Protein AF-A0A5C5W122-F1 (afdb_monomer_lite)

Foldseek 3Di:
DVVVVVVVVVVVVVVVVVVVVVVVVVVVVVVVVVVVVVVVVVVVCVVVVPDPDDQFAADDLVLLLVQLVVVCVVVVFKDAPVCSLVSSQCCCCPPVVHHSVCSVVSNCVNCPDQQWDCDPRMIGGHPCVPDDDDPPPPPDD

pLDDT: mean 82.96, std 15.7, range [41.53, 96.88]

Secondary structure (DSSP, 8-state):
-HHHHHHHHHHHHHHHHHHHHHHHHHHHHHHHHHHHHHHHHHHHHHHHT------PPPPPHHHHHHHHHHHHHHTTTEEEHHHHHHHHHHHHHHHH---STTHHHHHHHHHTSTTEEEETTEEEE-GGGG-PPPP------

Structure (mmCIF, N/CA/C/O backbone):
data_AF-A0A5C5W122-F1
#
_entry.id   AF-A0A5C5W122-F1
#
loop_
_atom_site.group_PDB
_atom_site.id
_atom_site.type_symbol
_atom_site.label_atom_id
_atom_site.label_alt_id
_atom_site.label_comp_id
_atom_site.label_asym_id
_atom_site.label_entity_id
_atom_site.label_seq_id
_atom_site.pdbx_PDB_ins_code
_atom_site.Cartn_x
_atom_site.Cartn_y
_atom_site.Cartn_z
_atom_site.occupancy
_atom_site.B_iso_or_equiv
_atom_site.auth_seq_id
_atom_site.auth_comp_id
_atom_site.auth_asym_id
_atom_site.auth_atom_id
_atom_site.pdbx_PDB_model_num
ATOM 1 N N . MET A 1 1 ? -31.135 8.533 43.115 1.00 52.53 1 MET A N 1
ATOM 2 C CA . MET A 1 1 ? -29.798 8.231 42.547 1.00 52.53 1 MET A CA 1
ATOM 3 C C . MET A 1 1 ? -29.795 7.823 41.062 1.00 52.53 1 MET A C 1
ATOM 5 O O . MET A 1 1 ? -28.714 7.663 40.519 1.00 52.53 1 MET A O 1
ATOM 9 N N . LYS A 1 2 ? -30.939 7.706 40.361 1.00 57.94 2 LYS A N 1
ATOM 10 C CA . LYS A 1 2 ? -30.976 7.298 38.934 1.00 57.94 2 LYS A CA 1
ATOM 11 C C . LYS A 1 2 ? -30.500 8.375 37.940 1.00 57.94 2 LYS A C 1
ATOM 13 O O . LYS A 1 2 ? -29.946 8.042 36.903 1.00 57.94 2 LYS A O 1
ATOM 18 N N . THR A 1 3 ? -30.619 9.649 38.302 1.00 67.25 3 THR A N 1
ATOM 19 C CA . THR A 1 3 ? -30.298 10.796 37.437 1.00 67.25 3 THR A CA 1
ATOM 20 C C . THR A 1 3 ? -28.805 10.977 37.148 1.00 67.25 3 THR A C 1
ATOM 22 O O . THR A 1 3 ? -28.448 11.468 36.086 1.00 67.25 3 THR A O 1
ATOM 25 N N . SER A 1 4 ? -27.914 10.557 38.053 1.00 80.94 4 SER A N 1
ATOM 26 C CA . SER A 1 4 ? -26.460 10.697 37.853 1.00 80.94 4 SER A CA 1
ATOM 27 C C . SER A 1 4 ? -25.940 9.775 36.741 1.00 80.94 4 SER A C 1
ATOM 29 O O . SER A 1 4 ? -25.200 10.205 35.859 1.00 80.94 4 SER A O 1
ATOM 31 N N . LEU A 1 5 ? -26.401 8.520 36.726 1.00 85.50 5 LEU A N 1
ATOM 32 C CA . LEU A 1 5 ? -26.003 7.537 35.716 1.00 85.50 5 LEU A CA 1
ATOM 33 C C . LEU A 1 5 ? -26.564 7.867 34.330 1.00 85.50 5 LEU A C 1
ATOM 35 O O . LEU A 1 5 ? -25.875 7.669 33.333 1.00 85.50 5 LEU A O 1
ATOM 39 N N . GLU A 1 6 ? -27.785 8.399 34.254 1.00 89.75 6 GLU A N 1
ATOM 40 C CA . GLU A 1 6 ? -28.381 8.828 32.985 1.00 89.75 6 GLU A CA 1
ATOM 41 C C . GLU A 1 6 ? -27.627 10.013 32.372 1.00 89.75 6 GLU A C 1
ATOM 43 O O . GLU A 1 6 ? -27.360 10.000 31.172 1.00 89.75 6 GLU A O 1
ATOM 48 N N . THR A 1 7 ? -27.207 10.989 33.182 1.00 91.50 7 THR A N 1
ATOM 49 C CA . THR A 1 7 ? -26.380 12.113 32.717 1.00 91.50 7 THR A CA 1
ATOM 50 C C . THR A 1 7 ? -25.023 11.639 32.200 1.00 91.50 7 THR A C 1
ATOM 52 O O . THR A 1 7 ? -24.607 12.054 31.120 1.00 91.50 7 THR A O 1
ATOM 55 N N . ILE A 1 8 ? -24.357 10.728 32.920 1.00 92.00 8 ILE A N 1
ATOM 56 C CA . ILE A 1 8 ? -23.076 10.150 32.483 1.00 92.00 8 ILE A CA 1
ATOM 57 C C . ILE A 1 8 ? -23.256 9.377 31.172 1.00 92.00 8 ILE A C 1
ATOM 59 O O . ILE A 1 8 ? -22.501 9.591 30.227 1.00 92.00 8 ILE A O 1
ATOM 63 N N . ARG A 1 9 ? -24.286 8.527 31.075 1.00 93.19 9 ARG A N 1
ATOM 64 C CA . ARG A 1 9 ? -24.602 7.774 29.853 1.00 93.19 9 ARG A CA 1
ATOM 65 C C . ARG A 1 9 ? -24.835 8.706 28.666 1.00 93.19 9 ARG A C 1
ATOM 67 O O . ARG A 1 9 ? -24.298 8.464 27.588 1.00 93.19 9 ARG A O 1
ATOM 74 N N . ASN A 1 10 ? -25.621 9.764 28.849 1.00 92.38 10 ASN A N 1
ATOM 75 C CA . ASN A 1 10 ? -25.915 10.714 27.779 1.00 92.38 10 ASN A CA 1
ATOM 76 C C . ASN A 1 10 ? -24.645 11.472 27.346 1.00 92.38 10 ASN A C 1
ATOM 78 O O . ASN A 1 10 ? -24.424 11.644 26.151 1.00 92.38 10 ASN A O 1
ATOM 82 N N . GLY A 1 11 ? -23.779 11.847 28.296 1.00 93.88 11 GLY A N 1
ATOM 83 C CA . GLY A 1 11 ? -22.480 12.462 28.007 1.00 93.88 11 GLY A CA 1
ATOM 84 C C . GLY A 1 11 ? -21.542 11.541 27.220 1.00 93.88 11 GLY A C 1
ATOM 85 O O . GLY A 1 11 ? -20.972 11.963 26.219 1.00 93.88 11 GLY A O 1
ATOM 86 N N . LEU A 1 12 ? -21.441 10.268 27.612 1.00 94.31 12 LEU A N 1
ATOM 87 C CA . LEU A 1 12 ? -20.652 9.266 26.884 1.00 94.31 12 LEU A CA 1
ATOM 88 C C . LEU A 1 12 ? -21.211 8.994 25.481 1.00 94.31 12 LEU A C 1
ATOM 90 O O . LEU A 1 12 ? -20.447 8.822 24.539 1.00 94.31 12 LEU A O 1
ATOM 94 N N . THR A 1 13 ? -22.537 9.000 25.325 1.00 95.50 13 THR A N 1
ATOM 95 C CA . THR A 1 13 ? -23.189 8.825 24.015 1.00 95.50 13 THR A CA 1
ATOM 96 C C . THR A 1 13 ? -22.879 9.997 23.082 1.00 95.50 13 THR A C 1
ATOM 98 O O . THR A 1 13 ? -22.599 9.787 21.906 1.00 95.50 13 THR A O 1
ATOM 101 N N . ALA A 1 14 ? -22.878 11.228 23.604 1.00 94.75 14 ALA A N 1
ATOM 102 C CA . ALA A 1 14 ? -22.488 12.405 22.831 1.00 94.75 14 ALA A CA 1
ATOM 103 C C . ALA A 1 14 ? -21.011 12.345 22.408 1.00 94.75 14 ALA A C 1
ATOM 105 O O . ALA A 1 14 ? -20.708 12.556 21.238 1.00 94.75 14 ALA A O 1
ATOM 106 N N . GLN A 1 15 ? -20.113 11.968 23.328 1.00 95.50 15 GLN A N 1
ATOM 107 C CA . GLN A 1 15 ? -18.685 11.807 23.026 1.00 95.50 15 GLN A CA 1
ATOM 108 C C . GLN A 1 15 ? -18.425 10.721 21.974 1.00 95.50 15 GLN A C 1
ATOM 110 O O . GLN A 1 15 ? -17.584 10.913 21.101 1.00 95.50 15 GLN A O 1
ATOM 115 N N . LEU A 1 16 ? -19.156 9.602 22.022 1.00 94.88 16 LEU A N 1
ATOM 116 C CA . LEU A 1 16 ? -19.085 8.568 20.985 1.00 94.88 16 LEU A CA 1
ATOM 117 C C . LEU A 1 16 ? -19.491 9.119 19.616 1.00 94.88 16 LEU A C 1
ATOM 119 O O . LEU A 1 16 ? -18.758 8.933 18.650 1.00 94.88 16 LEU A O 1
ATOM 123 N N . ALA A 1 17 ? -20.602 9.852 19.542 1.00 95.31 17 ALA A N 1
ATOM 124 C CA . ALA A 1 17 ? -21.069 10.438 18.288 1.00 95.31 17 ALA A CA 1
ATOM 125 C C . ALA A 1 17 ? -20.109 11.505 17.722 1.00 95.31 17 ALA A C 1
ATOM 127 O O . ALA A 1 17 ? -20.047 11.696 16.506 1.00 95.31 17 ALA A O 1
ATOM 128 N N . ASP A 1 18 ? -19.387 12.227 18.584 1.00 96.62 18 ASP A N 1
ATOM 129 C CA . ASP A 1 18 ? -18.335 13.158 18.162 1.00 96.62 18 ASP A CA 1
ATOM 130 C C . ASP A 1 18 ? -17.112 12.402 17.616 1.00 96.62 18 ASP A C 1
ATOM 132 O O . ASP A 1 18 ? -16.654 12.704 16.515 1.00 96.62 18 ASP A O 1
ATOM 136 N N . LEU A 1 19 ? -16.644 11.361 18.315 1.00 95.50 19 LEU A N 1
ATOM 137 C CA . LEU A 1 19 ? -15.518 10.532 17.863 1.00 95.50 19 LEU A CA 1
ATOM 138 C C . LEU A 1 19 ? -15.812 9.792 16.550 1.00 95.50 19 LEU A C 1
ATOM 140 O O . LEU A 1 19 ? -14.932 9.682 15.699 1.00 95.50 19 LEU A O 1
ATOM 144 N N . GLU A 1 20 ? -17.039 9.308 16.355 1.00 96.88 20 GLU A N 1
ATOM 145 C CA . GLU A 1 20 ? -17.467 8.687 15.095 1.00 96.88 20 GLU A CA 1
ATOM 146 C C . GLU A 1 20 ? -17.427 9.683 13.927 1.00 96.88 20 GLU A C 1
ATOM 148 O O . GLU A 1 20 ? -16.998 9.332 12.825 1.00 96.88 20 GLU A O 1
ATOM 153 N N . ARG A 1 21 ? -17.813 10.944 14.164 1.00 95.56 21 ARG A N 1
ATOM 154 C CA . ARG A 1 21 ? -17.699 12.019 13.166 1.00 95.56 21 ARG A CA 1
ATOM 155 C C . ARG A 1 21 ? -16.246 12.344 12.839 1.00 95.56 21 ARG A C 1
ATOM 157 O O . ARG A 1 21 ? -15.909 12.490 11.663 1.00 95.56 21 ARG A O 1
ATOM 164 N N . ASP A 1 22 ? -15.389 12.428 13.851 1.00 96.00 22 ASP A N 1
ATOM 165 C CA . ASP A 1 22 ? -13.962 12.687 13.656 1.00 96.00 22 ASP A CA 1
ATOM 166 C C . ASP A 1 22 ? -13.281 11.550 12.883 1.00 96.00 22 ASP A C 1
ATOM 168 O O . ASP A 1 22 ? -12.477 11.811 11.983 1.00 96.00 22 ASP A O 1
ATOM 172 N N . LEU A 1 23 ? -13.650 10.295 13.168 1.00 93.81 23 LEU A N 1
ATOM 173 C CA . LEU A 1 23 ? -13.174 9.128 12.426 1.00 93.81 23 LEU A CA 1
ATOM 174 C C . LEU A 1 23 ? -13.559 9.220 10.944 1.00 93.81 23 LEU A C 1
ATOM 176 O O . LEU A 1 23 ? -12.684 9.121 10.084 1.00 93.81 23 LEU A O 1
ATOM 180 N N . GLN A 1 24 ? -14.830 9.494 10.635 1.00 95.12 24 GLN A N 1
ATOM 181 C CA . GLN A 1 24 ? -15.289 9.660 9.250 1.00 95.12 24 GLN A CA 1
ATOM 182 C C . GLN A 1 24 ? -14.559 10.802 8.526 1.00 95.12 24 GLN A C 1
ATOM 184 O O . GLN A 1 24 ? -14.182 10.671 7.359 1.00 95.12 24 GLN A O 1
ATOM 189 N N . ALA A 1 25 ? -14.318 11.924 9.210 1.00 95.00 25 ALA A N 1
ATOM 190 C CA . ALA A 1 25 ? -13.574 13.045 8.643 1.00 95.00 25 ALA A CA 1
ATOM 191 C C . ALA A 1 25 ? -12.103 12.684 8.362 1.00 95.00 25 ALA A C 1
ATOM 193 O O . ALA A 1 25 ? -11.546 13.086 7.334 1.00 95.00 25 ALA A O 1
ATOM 194 N N . ALA A 1 26 ? -11.470 11.912 9.248 1.00 94.12 26 ALA A N 1
ATOM 195 C CA . ALA A 1 26 ? -10.111 11.421 9.052 1.00 94.12 26 ALA A CA 1
ATOM 196 C C . ALA A 1 26 ? -10.027 10.439 7.872 1.00 94.12 26 ALA A C 1
ATOM 198 O O . ALA A 1 26 ? -9.140 10.574 7.029 1.00 94.12 26 ALA A O 1
ATOM 199 N N . GLU A 1 27 ? -10.973 9.506 7.756 1.00 93.69 27 GLU A N 1
ATOM 200 C CA . GLU A 1 27 ? -11.053 8.562 6.634 1.00 93.69 27 GLU A CA 1
ATOM 201 C C . GLU A 1 27 ? -11.227 9.279 5.289 1.00 93.69 27 GLU A C 1
ATOM 203 O O . GLU A 1 27 ? -10.546 8.954 4.311 1.00 93.69 27 GLU A O 1
ATOM 208 N N . ALA A 1 28 ? -12.074 10.312 5.237 1.00 93.06 28 ALA A N 1
ATOM 209 C CA . ALA A 1 28 ? -12.239 11.136 4.043 1.00 93.06 28 ALA A CA 1
ATOM 210 C C . ALA A 1 28 ? -10.920 11.813 3.624 1.00 93.06 28 ALA A C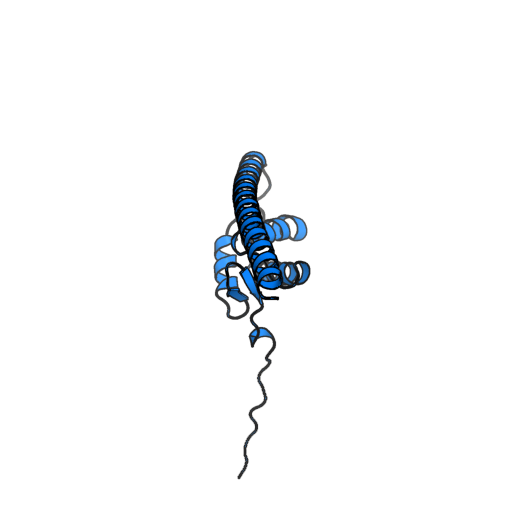 1
ATOM 212 O O . ALA A 1 28 ? -10.544 11.759 2.450 1.00 93.06 28 ALA A O 1
ATOM 213 N N . ARG A 1 29 ? -10.169 12.373 4.583 1.00 94.19 29 ARG A N 1
ATOM 214 C CA . ARG A 1 29 ? -8.847 12.976 4.326 1.00 94.19 29 ARG A CA 1
ATOM 215 C C . ARG A 1 29 ? -7.821 11.959 3.837 1.00 94.19 29 ARG A C 1
ATOM 217 O O . ARG A 1 29 ? -7.042 12.267 2.939 1.00 94.19 29 ARG A O 1
ATOM 224 N N . VAL A 1 30 ? -7.813 10.745 4.391 1.00 91.75 30 VAL A N 1
ATOM 225 C CA . VAL A 1 30 ? -6.924 9.668 3.921 1.00 91.75 30 VAL A CA 1
ATOM 226 C C . VAL A 1 30 ? -7.219 9.333 2.460 1.00 91.75 30 VAL A C 1
ATOM 228 O O . VAL A 1 30 ? -6.292 9.218 1.657 1.00 91.75 30 VAL A O 1
ATOM 231 N N . ASN A 1 31 ? -8.494 9.230 2.087 1.00 89.44 31 ASN A N 1
ATOM 232 C CA . ASN A 1 31 ? -8.891 8.954 0.707 1.00 89.44 31 ASN A CA 1
ATOM 233 C C . ASN A 1 31 ? -8.480 10.075 -0.258 1.00 89.44 31 ASN A C 1
ATOM 235 O O . ASN A 1 31 ? -7.999 9.797 -1.362 1.00 89.44 31 ASN A O 1
ATOM 239 N N . GLU A 1 32 ? -8.608 11.333 0.164 1.00 93.06 32 GLU A N 1
ATOM 240 C CA . GLU A 1 32 ? -8.137 12.488 -0.601 1.00 93.06 32 GLU A CA 1
ATOM 241 C C . GLU A 1 32 ? -6.614 12.447 -0.796 1.00 93.06 32 GLU A C 1
ATOM 243 O O . GLU A 1 32 ? -6.134 12.521 -1.928 1.00 93.06 32 GLU A O 1
ATOM 248 N N . LEU A 1 33 ? -5.846 12.208 0.271 1.00 90.81 33 LEU A N 1
ATOM 249 C CA . LEU A 1 33 ? -4.387 12.082 0.197 1.00 90.81 33 LEU A CA 1
ATOM 250 C C . LEU A 1 33 ? -3.941 10.912 -0.688 1.00 90.81 33 LEU A C 1
ATOM 252 O O . LEU A 1 33 ? -2.996 11.063 -1.465 1.00 90.81 33 LEU A O 1
ATOM 256 N N . LYS A 1 34 ? -4.636 9.766 -0.641 1.00 86.38 34 LYS A N 1
ATOM 257 C CA . LYS A 1 34 ? -4.394 8.642 -1.563 1.00 86.38 34 LYS A CA 1
ATOM 258 C C . LYS A 1 34 ? -4.618 9.062 -3.018 1.00 86.38 34 LYS A C 1
ATOM 260 O O . LYS A 1 34 ? -3.828 8.700 -3.892 1.00 86.38 34 LYS A O 1
ATOM 265 N N . SER A 1 35 ? -5.656 9.854 -3.293 1.00 85.75 35 SER A N 1
ATOM 266 C CA . SER A 1 35 ? -5.904 10.413 -4.627 1.00 85.75 35 SER A CA 1
ATOM 267 C C . SER A 1 35 ? -4.775 11.346 -5.077 1.00 85.75 35 SER A C 1
ATOM 269 O O . SER A 1 35 ? -4.211 11.148 -6.155 1.00 85.75 35 SER A O 1
ATOM 271 N N . THR A 1 36 ? -4.373 12.288 -4.223 1.00 88.75 36 THR A N 1
ATOM 272 C CA . THR A 1 36 ? -3.267 13.219 -4.488 1.00 88.75 36 THR A CA 1
ATOM 273 C C . THR A 1 36 ? -1.961 12.477 -4.749 1.00 88.75 36 THR A C 1
ATOM 275 O O . THR A 1 36 ? -1.268 12.768 -5.722 1.00 88.75 36 THR A O 1
ATOM 278 N N . ARG A 1 37 ? -1.644 11.447 -3.953 1.00 84.00 37 ARG A N 1
ATOM 279 C CA . ARG A 1 37 ? -0.461 10.604 -4.172 1.00 84.00 37 ARG A CA 1
ATOM 280 C C . ARG A 1 37 ? -0.481 9.948 -5.552 1.00 84.00 37 ARG A C 1
ATOM 282 O O . ARG A 1 37 ? 0.530 9.992 -6.249 1.00 84.00 37 ARG A O 1
ATOM 289 N N . ARG A 1 38 ? -1.622 9.398 -5.987 1.00 81.12 38 ARG A N 1
ATOM 290 C CA . ARG A 1 38 ? -1.762 8.819 -7.338 1.00 81.12 38 ARG A CA 1
ATOM 291 C C . ARG A 1 38 ? -1.513 9.853 -8.439 1.00 81.12 38 ARG A C 1
ATOM 293 O O . ARG A 1 38 ? -0.813 9.545 -9.401 1.00 81.12 38 ARG A O 1
ATOM 300 N N . GLN A 1 39 ? -2.034 11.071 -8.288 1.00 83.38 39 GLN A N 1
ATOM 301 C CA . GLN A 1 39 ? -1.810 12.158 -9.250 1.00 83.38 39 GLN A CA 1
ATOM 302 C C . GLN A 1 39 ? -0.337 12.581 -9.309 1.00 83.38 39 GLN A C 1
ATOM 304 O O . GLN A 1 39 ? 0.213 12.723 -10.398 1.00 83.38 39 GLN A O 1
ATOM 309 N N . VAL A 1 40 ? 0.322 12.717 -8.155 1.00 80.19 40 VAL A N 1
ATOM 310 C CA . VAL A 1 40 ? 1.748 13.066 -8.076 1.00 80.19 40 VAL A CA 1
ATOM 311 C C . VAL A 1 40 ? 2.614 11.987 -8.722 1.00 80.19 40 VAL A C 1
ATOM 313 O O . VAL A 1 40 ? 3.477 12.307 -9.534 1.00 80.19 40 VAL A O 1
ATOM 316 N N . VAL A 1 41 ? 2.358 10.705 -8.443 1.00 77.38 41 VAL A N 1
ATOM 317 C CA . VAL A 1 41 ? 3.083 9.591 -9.079 1.00 77.38 41 VAL A CA 1
ATOM 318 C C . VAL A 1 41 ? 2.898 9.608 -10.599 1.00 77.38 41 VAL A C 1
ATOM 320 O O . VAL A 1 41 ? 3.865 9.425 -11.341 1.00 77.38 41 VAL A O 1
ATOM 323 N N . ALA A 1 42 ? 1.680 9.863 -11.084 1.00 75.19 42 ALA A N 1
ATOM 324 C CA . ALA A 1 42 ? 1.417 9.984 -12.516 1.00 75.19 42 ALA A CA 1
ATOM 325 C C . ALA A 1 42 ? 2.174 11.169 -13.145 1.00 75.19 42 ALA A C 1
ATOM 327 O O . ALA A 1 42 ? 2.774 11.013 -14.208 1.00 75.19 42 ALA A O 1
ATOM 328 N N . ALA A 1 43 ? 2.205 12.322 -12.471 1.00 77.12 43 ALA A N 1
ATOM 329 C CA . ALA A 1 43 ? 2.945 13.499 -12.920 1.00 77.12 43 ALA A CA 1
ATOM 330 C C . ALA A 1 43 ? 4.462 13.252 -12.956 1.00 77.12 43 ALA A C 1
ATOM 332 O O . ALA A 1 43 ? 5.112 13.580 -13.945 1.00 77.12 43 ALA A O 1
ATOM 333 N N . ILE A 1 44 ? 5.023 12.601 -11.930 1.00 75.12 44 ILE A N 1
ATOM 334 C CA . ILE A 1 44 ? 6.441 12.211 -11.897 1.00 75.12 44 ILE A CA 1
ATOM 335 C C . ILE A 1 44 ? 6.772 11.286 -13.073 1.00 75.12 44 ILE A C 1
ATOM 337 O O . ILE A 1 44 ? 7.777 11.496 -13.745 1.00 75.12 44 ILE A O 1
ATOM 341 N N . ARG A 1 45 ? 5.917 10.301 -13.380 1.00 71.06 45 ARG A N 1
ATOM 342 C CA . ARG A 1 45 ? 6.108 9.424 -14.549 1.00 71.06 45 ARG A CA 1
ATOM 343 C C . ARG A 1 45 ? 6.072 10.195 -15.868 1.00 71.06 45 ARG A C 1
ATOM 345 O O . ARG A 1 45 ? 6.882 9.913 -16.745 1.00 71.06 45 ARG A O 1
ATOM 352 N N . ALA A 1 46 ? 5.164 11.161 -16.006 1.00 73.50 46 ALA A N 1
ATOM 353 C CA . ALA A 1 46 ? 5.087 12.006 -17.196 1.00 73.50 46 ALA A CA 1
ATOM 354 C C . ALA A 1 46 ? 6.350 12.867 -17.376 1.00 73.50 46 ALA A C 1
ATOM 356 O O . ALA A 1 46 ? 6.828 13.022 -18.4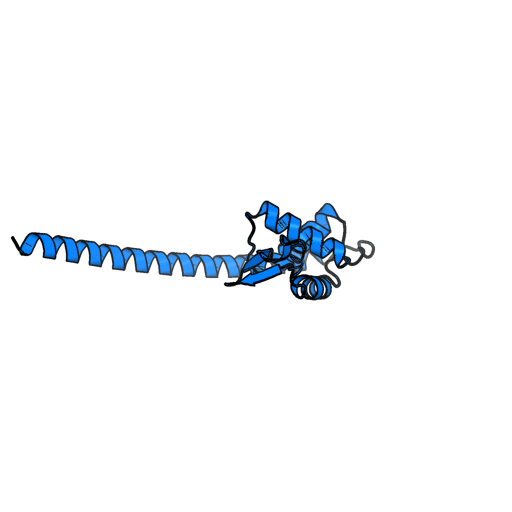96 1.00 73.50 46 ALA A O 1
ATOM 357 N N . LEU A 1 47 ? 6.922 13.371 -16.278 1.00 75.44 47 LEU A N 1
ATOM 358 C CA . LEU A 1 47 ? 8.156 14.165 -16.285 1.00 75.44 47 LEU A CA 1
ATOM 359 C C . LEU A 1 47 ? 9.418 13.308 -16.488 1.00 75.44 47 LEU A C 1
ATOM 361 O O . LEU A 1 47 ? 10.350 13.737 -17.159 1.00 75.44 47 LEU A O 1
ATOM 365 N N . GLY A 1 48 ? 9.448 12.085 -15.951 1.00 62.19 48 GLY A N 1
ATOM 366 C CA . GLY A 1 48 ? 10.569 11.144 -16.082 1.00 62.19 48 GLY A CA 1
ATOM 367 C C . GLY A 1 48 ? 10.638 10.402 -17.424 1.00 62.19 48 GLY A C 1
ATOM 368 O O . GLY A 1 48 ? 11.597 9.676 -17.669 1.00 62.19 48 GLY A O 1
ATOM 369 N N . GLY A 1 49 ? 9.643 10.568 -18.303 1.00 52.84 49 GLY A N 1
ATOM 370 C CA . GLY A 1 49 ? 9.550 9.882 -19.598 1.00 52.84 49 GLY A CA 1
ATOM 371 C C . GLY A 1 49 ? 10.462 10.422 -20.711 1.00 52.84 49 GLY A C 1
ATOM 372 O O . GLY A 1 49 ? 10.455 9.874 -21.811 1.00 52.84 49 GLY A O 1
ATOM 373 N N . GLN A 1 50 ? 11.246 11.474 -20.459 1.00 48.62 50 GLN A N 1
ATOM 374 C CA . GLN A 1 50 ? 12.172 12.070 -21.431 1.00 48.62 50 GLN A CA 1
ATOM 375 C C . GLN A 1 50 ? 13.628 11.888 -20.990 1.00 48.62 50 GLN A C 1
ATOM 377 O O . GLN A 1 50 ? 14.327 12.837 -20.654 1.00 48.62 50 GLN A O 1
ATOM 382 N N . GLY A 1 51 ? 14.097 10.644 -20.989 1.00 46.47 51 GLY A N 1
ATOM 383 C CA . GLY A 1 51 ? 15.502 10.321 -20.773 1.00 46.47 51 GLY A CA 1
ATOM 384 C C . GLY A 1 51 ? 15.892 9.143 -21.644 1.00 46.47 51 GLY A C 1
ATOM 385 O O . GLY A 1 51 ? 15.461 8.019 -21.406 1.00 46.47 51 GLY A O 1
ATOM 386 N N . SER A 1 52 ? 16.690 9.405 -22.675 1.00 51.78 52 SER A N 1
ATOM 387 C CA . SER A 1 52 ? 17.372 8.399 -23.483 1.00 51.78 52 SER A CA 1
ATOM 388 C C . SER A 1 52 ? 18.431 7.681 -22.638 1.00 51.78 52 SER A C 1
ATOM 390 O O . SER A 1 52 ? 19.624 7.939 -22.775 1.00 51.78 52 SER A O 1
ATOM 392 N N . GLU A 1 53 ? 18.003 6.817 -21.724 1.00 54.94 53 GLU A N 1
ATOM 393 C CA . GLU A 1 53 ? 18.878 5.851 -21.069 1.00 54.94 53 GLU A CA 1
ATOM 394 C C . GLU A 1 53 ? 18.801 4.528 -21.831 1.00 54.94 53 GLU A C 1
ATOM 396 O O . GLU A 1 53 ? 17.741 4.105 -22.301 1.00 54.94 53 GLU A O 1
ATOM 401 N N . SER A 1 54 ? 19.953 3.881 -21.981 1.00 60.81 54 SER A N 1
ATOM 402 C CA . SER A 1 54 ? 20.066 2.514 -22.478 1.00 60.81 54 SER A CA 1
ATOM 403 C C . SER A 1 54 ? 19.034 1.604 -21.791 1.00 60.81 54 SER A C 1
ATOM 405 O O . SER A 1 54 ? 18.734 1.803 -20.610 1.00 60.81 54 SER A O 1
ATOM 407 N N . PRO A 1 55 ? 18.457 0.616 -22.503 1.00 68.25 55 PRO A N 1
ATOM 408 C CA . PRO A 1 55 ? 17.341 -0.165 -21.984 1.00 68.25 55 PRO A CA 1
ATOM 409 C C . PRO A 1 55 ? 17.748 -0.876 -20.692 1.00 68.25 55 PRO A C 1
ATOM 411 O O . PRO A 1 55 ? 18.501 -1.852 -20.711 1.00 68.25 55 PRO A O 1
ATOM 414 N N . LYS A 1 56 ? 17.249 -0.363 -19.562 1.00 80.62 56 LYS A N 1
ATOM 415 C CA . LYS A 1 56 ? 17.465 -0.956 -18.243 1.00 80.62 56 LYS A CA 1
ATOM 416 C C . LYS A 1 56 ? 16.928 -2.389 -18.252 1.00 80.62 56 LYS A C 1
ATOM 418 O O . LYS A 1 56 ? 15.825 -2.622 -18.766 1.00 80.62 56 LYS A O 1
ATOM 423 N N . PRO A 1 57 ? 17.672 -3.355 -17.689 1.00 85.75 57 PRO A N 1
ATOM 424 C CA . PRO A 1 57 ? 17.260 -4.750 -17.696 1.00 85.75 57 PRO A CA 1
ATOM 425 C C . PRO A 1 57 ? 15.892 -4.910 -17.027 1.00 85.75 57 PRO A C 1
ATOM 427 O O . PRO A 1 57 ? 15.577 -4.239 -16.043 1.00 85.75 57 PRO A O 1
ATOM 430 N N . ALA A 1 58 ? 15.063 -5.793 -17.580 1.00 88.69 58 ALA A N 1
ATOM 431 C CA . ALA A 1 58 ? 13.795 -6.151 -16.959 1.00 88.69 58 ALA A CA 1
ATOM 432 C C . ALA A 1 58 ? 14.052 -6.958 -15.669 1.00 88.69 58 ALA A C 1
ATOM 434 O O . ALA A 1 58 ? 14.943 -7.818 -15.653 1.00 88.69 58 ALA A O 1
ATOM 435 N N . PRO A 1 59 ? 13.273 -6.732 -14.602 1.00 92.19 59 PRO A N 1
ATOM 436 C CA . PRO A 1 59 ? 13.456 -7.424 -13.340 1.00 92.19 59 PRO A CA 1
ATOM 437 C C . PRO A 1 59 ? 13.088 -8.905 -13.474 1.00 92.19 59 PRO A C 1
ATOM 439 O O . PRO A 1 59 ? 12.108 -9.285 -14.124 1.00 92.19 59 PRO A O 1
ATOM 442 N N . LYS A 1 60 ? 13.877 -9.774 -12.839 1.00 94.12 60 LYS A N 1
ATOM 443 C CA . LYS A 1 60 ? 13.603 -11.214 -12.744 1.00 94.12 60 LYS A CA 1
ATOM 444 C C . LYS A 1 60 ? 12.671 -11.506 -11.567 1.00 94.12 60 LYS A C 1
ATOM 446 O O . LYS A 1 60 ? 12.695 -10.808 -10.557 1.00 94.12 60 LYS A O 1
ATOM 451 N N . LYS A 1 61 ? 11.929 -12.618 -11.637 1.00 93.12 61 LYS A N 1
ATOM 452 C CA . LYS A 1 61 ? 11.028 -13.078 -10.558 1.00 93.12 61 LYS A CA 1
ATOM 453 C C . LYS A 1 61 ? 11.709 -13.121 -9.180 1.00 93.12 61 LYS A C 1
ATOM 455 O O . LYS A 1 61 ? 11.125 -12.689 -8.195 1.00 93.12 61 LYS A O 1
ATOM 460 N N . ALA A 1 62 ? 12.949 -13.613 -9.113 1.00 92.19 62 ALA A N 1
ATOM 461 C CA . ALA A 1 62 ? 13.708 -13.695 -7.862 1.00 92.19 62 ALA A CA 1
ATOM 462 C C . ALA A 1 62 ? 14.024 -12.313 -7.259 1.00 92.19 62 ALA A C 1
ATOM 464 O O . ALA A 1 62 ? 13.895 -12.143 -6.052 1.00 92.19 62 ALA A O 1
ATOM 465 N N . GLN A 1 63 ? 14.367 -11.328 -8.097 1.00 92.88 63 GLN A N 1
ATOM 466 C CA . GLN A 1 63 ? 14.641 -9.954 -7.659 1.00 92.88 63 GLN A CA 1
ATOM 467 C C . GLN A 1 63 ? 13.383 -9.297 -7.095 1.00 92.88 63 GLN A C 1
ATOM 469 O O . GLN A 1 63 ? 13.428 -8.692 -6.031 1.00 92.88 63 GLN A O 1
ATOM 474 N N . VAL A 1 64 ? 12.249 -9.483 -7.778 1.00 94.38 64 VAL A N 1
ATOM 475 C CA . VAL A 1 64 ? 10.943 -8.992 -7.321 1.00 94.38 64 VAL A CA 1
ATOM 476 C C . VAL A 1 64 ? 10.554 -9.640 -5.992 1.00 94.38 64 VAL A C 1
ATOM 478 O O . VAL A 1 64 ? 10.173 -8.936 -5.066 1.00 94.38 64 VAL A O 1
ATOM 481 N N . ARG A 1 65 ? 10.715 -10.963 -5.851 1.00 94.38 65 ARG A N 1
ATOM 482 C CA . ARG A 1 65 ? 10.443 -11.671 -4.589 1.00 94.38 65 ARG A CA 1
ATOM 483 C C . ARG A 1 65 ? 11.291 -11.137 -3.434 1.00 94.38 65 ARG A C 1
ATOM 485 O O . ARG A 1 65 ? 10.751 -10.887 -2.362 1.00 94.38 65 ARG A O 1
ATOM 492 N N . MET A 1 66 ? 12.599 -10.974 -3.646 1.00 93.56 66 MET A N 1
ATOM 493 C CA . MET A 1 66 ? 13.494 -10.422 -2.625 1.00 93.56 66 MET A CA 1
ATOM 494 C C . MET A 1 66 ? 13.095 -8.998 -2.246 1.00 93.56 66 MET A C 1
ATOM 496 O O . MET A 1 66 ? 12.941 -8.712 -1.068 1.00 93.56 66 MET A O 1
ATOM 500 N N . ALA A 1 67 ? 12.829 -8.141 -3.234 1.00 94.50 67 ALA A N 1
ATOM 501 C CA . ALA A 1 67 ? 12.396 -6.773 -2.982 1.00 94.50 67 ALA A CA 1
ATOM 502 C C . ALA A 1 67 ? 11.096 -6.719 -2.162 1.00 94.50 67 ALA A C 1
ATOM 504 O O . ALA A 1 67 ? 11.003 -5.921 -1.235 1.00 94.50 67 ALA A O 1
ATOM 505 N N . VAL A 1 68 ? 10.117 -7.585 -2.455 1.00 94.12 68 VAL A N 1
ATOM 506 C CA . VAL A 1 68 ? 8.874 -7.685 -1.670 1.00 94.12 68 VAL A CA 1
ATOM 507 C C . VAL A 1 68 ? 9.161 -8.120 -0.230 1.00 94.12 68 VAL A C 1
ATOM 509 O O . VAL A 1 68 ? 8.621 -7.510 0.688 1.00 94.12 68 VAL A O 1
ATOM 512 N N . ARG A 1 69 ? 10.020 -9.126 -0.008 1.00 93.62 69 ARG A N 1
ATOM 513 C CA . ARG A 1 69 ? 10.423 -9.550 1.347 1.00 93.62 69 ARG A CA 1
ATOM 514 C C . ARG A 1 69 ? 11.087 -8.429 2.132 1.00 93.62 69 ARG A C 1
ATOM 516 O O . ARG A 1 69 ? 10.618 -8.099 3.212 1.00 93.62 69 ARG A O 1
ATOM 523 N N . ASP A 1 70 ? 12.114 -7.815 1.559 1.00 93.38 70 ASP A N 1
ATOM 524 C CA . ASP A 1 70 ? 12.873 -6.747 2.210 1.00 93.38 70 ASP A CA 1
ATOM 525 C C . ASP A 1 70 ? 11.970 -5.562 2.574 1.00 93.38 70 ASP A C 1
ATOM 527 O O . ASP A 1 70 ? 12.109 -4.957 3.639 1.00 93.38 70 ASP A O 1
ATOM 531 N N . LEU A 1 71 ? 11.024 -5.227 1.689 1.00 94.31 71 LEU A N 1
ATOM 532 C CA . LEU A 1 71 ? 10.036 -4.191 1.952 1.00 94.31 71 LEU A CA 1
ATOM 533 C C . LEU A 1 71 ? 9.103 -4.598 3.092 1.00 94.31 71 LEU A C 1
ATOM 535 O O . LEU A 1 71 ? 8.869 -3.778 3.975 1.00 94.31 71 LEU A O 1
ATOM 539 N N . LEU A 1 72 ? 8.587 -5.829 3.114 1.00 93.38 72 LEU A N 1
ATOM 540 C CA . LEU A 1 72 ? 7.752 -6.300 4.222 1.00 93.38 72 LEU A CA 1
ATOM 541 C C . LEU A 1 72 ? 8.521 -6.258 5.546 1.00 93.38 72 LEU A C 1
ATOM 543 O O . LEU A 1 72 ? 8.001 -5.709 6.513 1.00 93.38 72 LEU A O 1
ATOM 547 N N . ASP A 1 73 ? 9.763 -6.736 5.577 1.00 92.25 73 ASP A N 1
ATOM 548 C CA . ASP A 1 73 ? 10.615 -6.704 6.771 1.00 92.25 73 ASP A CA 1
ATOM 549 C C . ASP A 1 73 ? 10.860 -5.263 7.253 1.00 92.25 73 ASP A C 1
ATOM 551 O O . ASP A 1 73 ? 10.784 -4.979 8.449 1.00 92.25 73 ASP A O 1
ATOM 555 N N . SER A 1 74 ? 11.064 -4.325 6.324 1.00 91.00 74 SER A N 1
ATOM 556 C CA . SER A 1 74 ? 11.290 -2.907 6.639 1.00 91.00 74 SER A CA 1
ATOM 557 C C . SER A 1 74 ? 10.017 -2.149 7.049 1.00 91.00 74 SER A C 1
ATOM 559 O O . SER A 1 74 ? 10.112 -1.123 7.717 1.00 91.00 74 SER A O 1
ATOM 561 N N . ASN A 1 75 ? 8.828 -2.631 6.667 1.00 89.00 75 ASN A N 1
ATOM 562 C CA . ASN A 1 75 ? 7.535 -1.975 6.916 1.00 89.00 75 ASN A CA 1
ATOM 563 C C . ASN A 1 75 ? 6.701 -2.694 7.997 1.00 89.00 75 ASN A C 1
ATOM 565 O O . ASN A 1 75 ? 5.479 -2.577 8.036 1.00 89.00 75 ASN A O 1
ATOM 569 N N . GLY A 1 76 ? 7.344 -3.457 8.888 1.00 85.25 76 GLY A N 1
ATOM 570 C CA . GLY A 1 76 ? 6.661 -4.104 10.017 1.00 85.25 76 GLY A CA 1
ATOM 571 C C . GLY A 1 76 ? 5.814 -5.324 9.633 1.00 85.25 76 GLY A C 1
ATOM 572 O O . GLY A 1 76 ? 4.914 -5.715 10.374 1.00 85.25 76 GLY A O 1
ATOM 573 N N . GLY A 1 77 ? 6.099 -5.935 8.484 1.00 90.12 77 GLY A N 1
ATOM 574 C CA . GLY A 1 77 ? 5.523 -7.198 8.022 1.00 90.12 77 GLY A CA 1
ATOM 575 C C . GLY A 1 77 ? 4.265 -7.075 7.161 1.00 90.12 77 GLY A C 1
ATOM 576 O O . GLY A 1 77 ? 3.717 -8.105 6.760 1.00 90.12 77 GLY A O 1
ATOM 577 N N . ALA A 1 78 ? 3.792 -5.858 6.869 1.00 91.81 78 ALA A N 1
ATOM 578 C CA . ALA A 1 78 ? 2.592 -5.628 6.068 1.00 91.81 78 ALA A CA 1
ATOM 579 C C . ALA A 1 78 ? 2.703 -4.373 5.198 1.00 91.81 78 ALA A C 1
ATOM 581 O O . ALA A 1 78 ? 3.176 -3.338 5.658 1.00 91.81 78 ALA A O 1
ATOM 582 N N . ILE A 1 79 ? 2.233 -4.455 3.951 1.00 93.88 79 ILE A N 1
ATOM 583 C CA . ILE A 1 79 ? 2.206 -3.326 3.008 1.00 93.88 79 ILE A CA 1
ATOM 584 C C . ILE A 1 79 ? 0.849 -3.278 2.311 1.00 93.88 79 ILE A C 1
ATOM 586 O O . ILE A 1 79 ? 0.330 -4.317 1.908 1.00 93.88 79 ILE A O 1
ATOM 590 N N . ASP A 1 80 ? 0.282 -2.084 2.131 1.00 93.31 80 ASP A N 1
ATOM 591 C CA . ASP A 1 80 ? -0.940 -1.895 1.344 1.00 93.31 80 ASP A CA 1
ATOM 592 C C . ASP A 1 80 ? -0.728 -2.342 -0.113 1.00 93.31 80 ASP A C 1
ATOM 594 O O . ASP A 1 80 ? 0.260 -2.001 -0.765 1.00 93.31 80 ASP A O 1
ATOM 598 N N . THR A 1 81 ? -1.684 -3.100 -0.650 1.00 90.56 81 THR A N 1
ATOM 599 C CA . THR A 1 81 ? -1.582 -3.699 -1.994 1.00 90.56 81 THR A CA 1
ATOM 600 C C . THR A 1 81 ? -1.417 -2.634 -3.081 1.00 90.56 81 THR A C 1
ATOM 602 O O . THR A 1 81 ? -0.650 -2.832 -4.022 1.00 90.56 81 THR A O 1
ATOM 605 N N . ASP A 1 82 ? -2.077 -1.486 -2.909 1.00 89.44 82 ASP A N 1
ATOM 606 C CA . ASP A 1 82 ? -2.003 -0.336 -3.820 1.00 89.44 82 ASP A CA 1
ATOM 607 C C . ASP A 1 82 ? -0.603 0.297 -3.870 1.00 89.44 82 ASP A C 1
ATOM 609 O O . ASP A 1 82 ? -0.220 0.907 -4.871 1.00 89.44 82 ASP A O 1
ATOM 613 N N . ASP A 1 83 ? 0.172 0.145 -2.796 1.00 91.88 83 ASP A N 1
ATOM 614 C CA . ASP A 1 83 ? 1.474 0.787 -2.633 1.00 91.88 83 ASP A CA 1
ATOM 615 C C . ASP A 1 83 ? 2.618 -0.139 -3.036 1.00 91.88 83 ASP A C 1
ATOM 617 O O . ASP A 1 83 ? 3.685 0.331 -3.440 1.00 91.88 83 ASP A O 1
ATOM 621 N N . LEU A 1 84 ? 2.387 -1.451 -2.961 1.00 92.38 84 LEU A N 1
ATOM 622 C CA . LEU A 1 84 ? 3.424 -2.459 -3.119 1.00 92.38 84 LEU A CA 1
ATOM 623 C C . LEU A 1 84 ? 4.135 -2.374 -4.474 1.00 92.38 84 LEU A C 1
ATOM 625 O O . LEU A 1 84 ? 5.362 -2.389 -4.513 1.00 92.38 84 LEU A O 1
ATOM 629 N N . GLU A 1 85 ? 3.399 -2.275 -5.585 1.00 92.06 85 GLU A N 1
ATOM 630 C CA . GLU A 1 85 ? 4.019 -2.246 -6.919 1.00 92.06 85 GLU A CA 1
ATOM 631 C C . GLU A 1 85 ? 4.921 -1.016 -7.102 1.00 92.06 85 GLU A C 1
ATOM 633 O O . GLU A 1 85 ? 6.010 -1.135 -7.662 1.00 92.06 85 GLU A O 1
ATOM 638 N N . GLY A 1 86 ? 4.506 0.146 -6.583 1.00 89.94 86 GLY A N 1
ATOM 639 C CA . GLY A 1 86 ? 5.309 1.369 -6.615 1.00 89.94 86 GLY A CA 1
ATOM 640 C C . GLY A 1 86 ? 6.588 1.239 -5.790 1.00 89.94 86 GLY A C 1
ATOM 641 O O . GLY A 1 86 ? 7.673 1.501 -6.297 1.00 89.94 86 GLY A O 1
ATOM 642 N N . LEU A 1 87 ? 6.474 0.738 -4.557 1.00 92.69 87 LEU A N 1
ATOM 643 C CA . LEU A 1 87 ? 7.622 0.542 -3.667 1.00 92.69 87 LEU A CA 1
ATOM 644 C C . LEU A 1 87 ? 8.633 -0.462 -4.235 1.00 92.69 87 LEU A C 1
ATOM 646 O O . LEU A 1 87 ? 9.841 -0.240 -4.165 1.00 92.69 87 LEU A O 1
ATOM 650 N N . VAL A 1 88 ? 8.152 -1.558 -4.829 1.00 93.50 88 VAL A N 1
ATOM 651 C CA . VAL A 1 88 ? 9.016 -2.548 -5.484 1.00 93.50 88 VAL A CA 1
ATOM 652 C C . VAL A 1 88 ? 9.686 -1.947 -6.720 1.00 93.50 8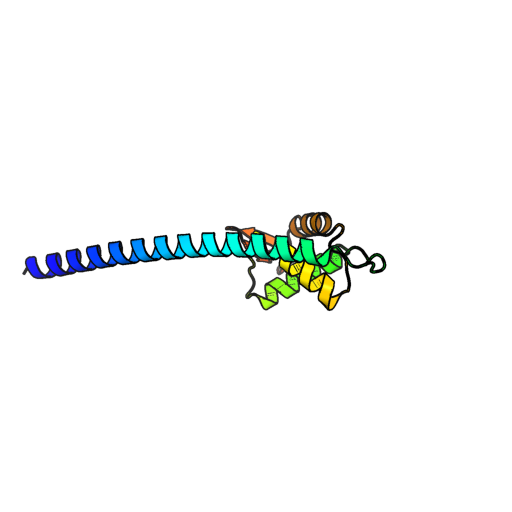8 VAL A C 1
ATOM 654 O O . VAL A 1 88 ? 10.878 -2.177 -6.926 1.00 93.50 88 VAL A O 1
ATOM 657 N N . ALA A 1 89 ? 8.960 -1.168 -7.529 1.00 91.19 89 ALA A N 1
ATOM 658 C CA . ALA A 1 89 ? 9.528 -0.489 -8.691 1.00 91.19 89 ALA A CA 1
ATOM 659 C C . ALA A 1 89 ? 10.660 0.463 -8.287 1.00 91.19 89 ALA A C 1
ATOM 661 O O . ALA A 1 89 ? 11.747 0.388 -8.858 1.00 91.19 89 ALA A O 1
ATOM 662 N N . ASP A 1 90 ? 10.426 1.296 -7.274 1.00 90.25 90 ASP A N 1
ATOM 663 C CA . ASP A 1 90 ? 11.403 2.266 -6.784 1.00 90.25 90 ASP A CA 1
ATOM 664 C C . ASP A 1 90 ? 12.636 1.562 -6.208 1.00 90.25 90 ASP A C 1
ATOM 666 O O . ASP A 1 90 ? 13.768 1.917 -6.541 1.00 90.25 90 ASP A O 1
ATOM 670 N N . LYS A 1 91 ? 12.444 0.505 -5.407 1.00 91.94 91 LYS A N 1
ATOM 671 C CA . LYS A 1 91 ? 13.551 -0.287 -4.854 1.00 91.94 91 LYS A CA 1
ATOM 672 C C . LYS A 1 91 ? 14.394 -0.927 -5.958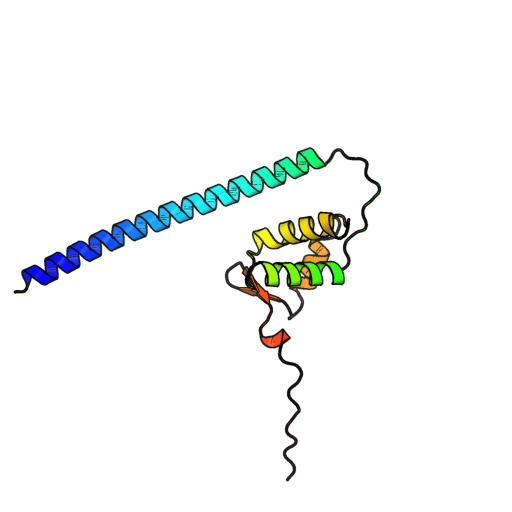 1.00 91.94 91 LYS A C 1
ATOM 674 O O . LYS A 1 91 ? 15.618 -0.831 -5.941 1.00 91.94 91 LYS A O 1
ATOM 679 N N . LEU A 1 92 ? 13.759 -1.546 -6.952 1.00 91.69 92 LEU A N 1
ATOM 680 C CA . LEU A 1 92 ? 14.464 -2.189 -8.064 1.00 91.69 92 LEU A CA 1
ATOM 681 C C . LEU A 1 92 ? 15.164 -1.183 -8.983 1.00 91.69 92 LEU A C 1
ATOM 683 O O . LEU A 1 92 ? 16.251 -1.477 -9.481 1.00 91.69 92 LEU A O 1
ATOM 687 N N . ALA A 1 93 ? 14.575 -0.009 -9.200 1.00 88.50 93 ALA A N 1
ATOM 688 C CA . ALA A 1 93 ? 15.189 1.053 -9.986 1.00 88.50 93 ALA A CA 1
ATOM 689 C C . ALA A 1 93 ? 16.414 1.645 -9.273 1.00 88.50 93 ALA A C 1
ATOM 691 O O . ALA A 1 93 ? 17.465 1.790 -9.896 1.00 88.50 93 ALA A O 1
ATOM 692 N N . ASN A 1 94 ? 16.295 1.934 -7.974 1.00 86.19 94 ASN A N 1
ATOM 693 C CA . ASN A 1 94 ? 17.331 2.620 -7.200 1.00 86.19 94 ASN A CA 1
ATOM 694 C C . ASN A 1 94 ? 18.472 1.693 -6.764 1.00 86.19 94 ASN A C 1
ATOM 696 O O . ASN A 1 94 ? 19.630 2.096 -6.793 1.00 86.19 94 ASN A O 1
ATOM 700 N N . GLU A 1 95 ? 18.167 0.454 -6.371 1.00 88.81 95 GLU A N 1
ATOM 701 C CA . GLU A 1 95 ? 19.171 -0.470 -5.825 1.00 88.81 95 GLU A CA 1
ATOM 702 C C . GLU A 1 95 ? 19.709 -1.450 -6.872 1.00 88.81 95 GLU A C 1
ATOM 704 O O . GLU A 1 95 ? 20.852 -1.891 -6.778 1.00 88.81 95 GLU A O 1
ATOM 709 N N . GLN A 1 96 ? 18.896 -1.816 -7.870 1.00 83.56 96 GLN A N 1
ATOM 710 C CA . GLN A 1 96 ? 19.232 -2.871 -8.838 1.00 83.56 96 GLN A CA 1
ATOM 711 C C . GLN A 1 96 ? 19.277 -2.377 -10.290 1.00 83.56 96 GLN A C 1
ATOM 713 O O . GLN A 1 96 ? 19.508 -3.179 -11.196 1.00 83.56 96 GLN A O 1
ATOM 718 N N . GLY A 1 97 ? 19.033 -1.084 -10.534 1.00 84.88 97 GLY A N 1
ATOM 719 C CA . GLY A 1 97 ? 19.059 -0.481 -11.869 1.00 84.88 97 GLY A CA 1
ATOM 720 C C . GLY A 1 97 ? 18.074 -1.103 -12.867 1.00 84.88 97 GLY A C 1
ATOM 721 O O . GLY A 1 97 ? 18.292 -1.018 -14.075 1.00 84.88 97 GLY A O 1
ATOM 722 N N . CYS A 1 98 ? 17.021 -1.772 -12.391 1.00 86.56 98 CYS A N 1
ATOM 723 C CA . CYS A 1 98 ? 16.061 -2.465 -13.249 1.00 86.56 98 CYS A CA 1
ATOM 724 C C . CYS A 1 98 ? 14.987 -1.507 -13.784 1.00 86.56 98 CYS A C 1
ATOM 726 O O . CYS A 1 98 ? 14.646 -0.507 -13.154 1.00 86.56 98 CYS A O 1
ATOM 728 N N . SER A 1 99 ? 14.425 -1.822 -14.953 1.00 85.69 99 SER A N 1
ATOM 729 C CA . SER A 1 99 ? 13.269 -1.095 -15.486 1.00 85.69 99 SER A CA 1
ATOM 730 C C . SER A 1 99 ? 11.965 -1.530 -14.810 1.00 85.69 99 SER A C 1
ATOM 732 O O . SER A 1 99 ? 11.857 -2.620 -14.254 1.00 85.69 99 SER A O 1
ATOM 734 N N . ALA A 1 100 ? 10.919 -0.712 -14.932 1.00 84.75 100 ALA A N 1
ATOM 735 C CA . ALA A 1 100 ? 9.557 -1.133 -14.596 1.00 84.75 100 ALA A CA 1
ATOM 736 C C . ALA A 1 100 ? 8.954 -2.094 -15.648 1.00 84.75 100 ALA A C 1
ATOM 738 O O . ALA A 1 100 ? 7.862 -2.636 -15.461 1.00 84.75 100 ALA A O 1
ATOM 739 N N . MET A 1 101 ? 9.641 -2.314 -16.776 1.00 86.38 101 MET A N 1
ATOM 740 C CA . MET A 1 101 ? 9.118 -3.098 -17.888 1.00 86.38 101 MET A CA 1
ATOM 741 C C . MET A 1 101 ? 9.021 -4.578 -17.503 1.00 86.38 101 MET A C 1
ATOM 743 O O . MET A 1 101 ? 10.013 -5.220 -17.173 1.00 86.38 101 MET A O 1
ATOM 747 N N . GLY A 1 102 ? 7.805 -5.128 -17.536 1.00 86.06 102 GLY A N 1
ATOM 748 C CA . GLY A 1 102 ? 7.534 -6.508 -17.118 1.00 86.06 102 GLY A CA 1
ATOM 749 C C . GLY A 1 102 ? 7.403 -6.706 -15.603 1.00 86.06 102 GLY A C 1
ATOM 750 O O . GLY A 1 102 ? 7.151 -7.832 -15.173 1.00 86.06 102 GLY A O 1
ATOM 751 N N . LEU A 1 103 ? 7.503 -5.640 -14.796 1.00 91.12 103 LEU A N 1
ATOM 752 C CA . LEU A 1 103 ? 7.359 -5.722 -13.341 1.00 91.12 103 LEU A CA 1
ATOM 753 C C . LEU A 1 103 ? 5.990 -6.273 -12.931 1.00 91.12 103 LEU A C 1
ATOM 755 O O . LEU A 1 103 ? 5.941 -7.215 -12.150 1.00 91.12 103 LEU A O 1
ATOM 759 N N . ALA A 1 104 ? 4.895 -5.763 -13.500 1.00 90.06 104 ALA A N 1
ATOM 760 C CA . ALA A 1 104 ? 3.538 -6.212 -13.169 1.00 90.06 104 ALA A CA 1
ATOM 761 C C . ALA A 1 104 ? 3.335 -7.724 -13.399 1.00 90.06 104 ALA A C 1
ATOM 763 O O . ALA A 1 104 ? 2.674 -8.404 -12.611 1.00 90.06 104 ALA A O 1
ATOM 764 N N . LEU A 1 105 ? 3.953 -8.279 -14.451 1.00 93.12 105 LEU A N 1
ATOM 765 C CA . LEU A 1 105 ? 3.926 -9.720 -14.711 1.00 93.12 105 LEU A CA 1
ATOM 766 C C . LEU A 1 105 ? 4.673 -10.485 -13.613 1.00 93.12 105 LEU A C 1
ATOM 768 O O . LEU A 1 105 ? 4.135 -11.435 -13.050 1.00 93.12 105 LEU A O 1
ATOM 772 N N . ARG A 1 106 ? 5.891 -10.050 -13.2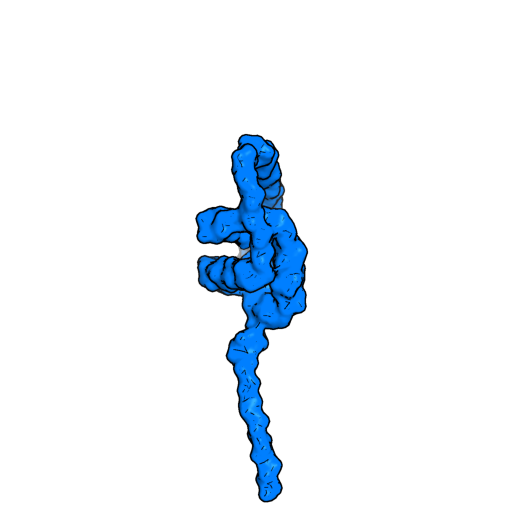71 1.00 93.94 106 ARG A N 1
ATOM 773 C CA . ARG A 1 106 ? 6.690 -10.683 -12.211 1.00 93.94 106 ARG A CA 1
ATOM 774 C C . ARG A 1 106 ? 6.052 -10.543 -10.835 1.00 93.94 106 ARG A C 1
ATOM 776 O O . ARG A 1 106 ? 6.076 -11.503 -10.077 1.00 93.94 106 ARG A O 1
ATOM 783 N N . MET A 1 107 ? 5.435 -9.404 -10.537 1.00 93.50 107 MET A N 1
ATOM 784 C CA . MET A 1 107 ? 4.653 -9.187 -9.321 1.00 93.50 107 MET A CA 1
ATOM 785 C C . MET A 1 107 ? 3.521 -10.202 -9.222 1.00 93.50 107 MET A C 1
ATOM 787 O O . MET A 1 107 ? 3.407 -10.883 -8.210 1.00 93.50 107 MET A O 1
ATOM 791 N N . ARG A 1 108 ? 2.748 -10.394 -10.297 1.00 92.69 108 ARG A N 1
ATOM 792 C CA . ARG A 1 108 ? 1.691 -11.412 -10.334 1.00 92.69 108 ARG A CA 1
ATOM 793 C C . ARG A 1 108 ? 2.240 -12.821 -10.112 1.00 92.69 108 ARG A C 1
ATOM 795 O O . ARG A 1 108 ? 1.669 -13.576 -9.339 1.00 92.69 108 ARG A O 1
ATOM 802 N N . GLU A 1 109 ? 3.359 -13.171 -10.745 1.00 93.44 109 GLU A N 1
ATOM 803 C CA . GLU A 1 109 ? 4.010 -14.475 -10.554 1.00 93.44 109 GLU A CA 1
ATOM 804 C C . GLU A 1 109 ? 4.532 -14.698 -9.126 1.00 93.44 109 GLU A C 1
ATOM 806 O O . GLU A 1 109 ? 4.624 -15.848 -8.692 1.00 93.44 109 GLU A O 1
ATOM 811 N N . VAL A 1 110 ? 4.967 -13.637 -8.440 1.00 94.19 110 VAL A N 1
ATOM 812 C CA . VAL A 1 110 ? 5.456 -13.678 -7.054 1.00 94.19 110 VAL A CA 1
ATOM 813 C C . VAL A 1 110 ? 4.284 -13.763 -6.083 1.00 94.19 110 VAL A C 1
ATOM 815 O O . VAL A 1 110 ? 4.272 -14.649 -5.237 1.00 94.19 110 VAL A O 1
ATOM 818 N N . LEU A 1 111 ? 3.271 -12.914 -6.236 1.00 92.00 111 LEU A N 1
ATOM 819 C CA . LEU A 1 111 ? 2.092 -12.902 -5.366 1.00 92.00 111 LEU A CA 1
ATOM 820 C C . LEU A 1 111 ? 1.184 -14.123 -5.559 1.00 92.00 111 LEU A C 1
ATOM 822 O O . LEU A 1 111 ? 0.411 -14.446 -4.669 1.00 92.00 111 LEU A O 1
ATOM 826 N N . ALA A 1 112 ? 1.289 -14.824 -6.691 1.00 90.38 112 ALA A N 1
ATOM 827 C CA . ALA A 1 112 ? 0.627 -16.110 -6.900 1.00 90.38 112 ALA A CA 1
ATOM 828 C C . ALA A 1 112 ? 1.323 -17.286 -6.187 1.00 90.38 112 ALA A C 1
ATOM 830 O O . ALA A 1 112 ? 0.848 -18.413 -6.288 1.00 90.38 112 ALA A O 1
ATOM 831 N N . THR A 1 113 ? 2.468 -17.069 -5.530 1.00 88.31 113 THR A N 1
ATOM 832 C CA . THR A 1 113 ? 3.095 -18.108 -4.699 1.00 88.31 113 THR A CA 1
ATOM 833 C C . THR A 1 113 ? 2.522 -18.084 -3.287 1.00 88.31 113 THR A C 1
ATOM 835 O O . THR A 1 113 ? 2.256 -17.008 -2.760 1.00 88.31 113 THR A O 1
ATOM 838 N N . ASP A 1 114 ? 2.439 -19.249 -2.639 1.00 86.19 114 ASP A N 1
ATOM 839 C CA . ASP A 1 114 ? 1.903 -19.420 -1.270 1.00 86.19 114 ASP A CA 1
ATOM 840 C C . ASP A 1 114 ? 2.739 -18.732 -0.172 1.00 86.19 114 ASP A C 1
ATOM 842 O O . ASP A 1 114 ? 2.474 -18.858 1.021 1.00 86.19 114 ASP A O 1
ATOM 846 N N . GLU A 1 115 ? 3.789 -18.025 -0.576 1.00 89.06 115 GLU A N 1
ATOM 847 C CA . GLU A 1 115 ? 4.705 -17.283 0.273 1.00 89.06 115 GLU A CA 1
ATOM 848 C C . GLU A 1 115 ? 4.106 -15.959 0.766 1.00 89.06 115 GLU A C 1
ATOM 850 O O . GLU A 1 115 ? 4.458 -15.495 1.851 1.00 89.06 115 GLU A O 1
ATOM 855 N N . PHE A 1 116 ? 3.192 -15.363 -0.005 1.00 91.88 116 PHE A N 1
ATOM 856 C CA . PHE A 1 116 ? 2.557 -14.085 0.307 1.00 91.88 116 PHE A CA 1
ATOM 857 C C . PHE A 1 116 ? 1.043 -14.245 0.352 1.00 91.88 116 PHE A C 1
ATOM 859 O O . PHE A 1 116 ? 0.461 -14.983 -0.436 1.00 91.88 116 PHE A O 1
ATOM 866 N N . ILE A 1 117 ? 0.396 -13.517 1.256 1.00 92.00 117 ILE A N 1
ATOM 867 C CA . ILE A 1 117 ? -1.061 -13.512 1.380 1.00 92.00 117 ILE A CA 1
ATOM 868 C C . ILE A 1 117 ? -1.554 -12.078 1.258 1.00 92.00 117 ILE A C 1
ATOM 870 O O . ILE A 1 117 ? -1.028 -11.177 1.913 1.00 92.00 117 ILE A O 1
ATOM 874 N N . ALA A 1 118 ? -2.588 -11.890 0.440 1.00 90.00 118 ALA A N 1
ATOM 875 C CA . ALA A 1 118 ? -3.375 -10.669 0.404 1.00 90.00 118 ALA A CA 1
ATOM 876 C C . ALA A 1 118 ? -4.550 -10.795 1.384 1.00 90.00 118 ALA A C 1
ATOM 878 O O . ALA A 1 118 ? -5.477 -11.569 1.149 1.00 90.00 118 ALA A O 1
ATOM 879 N N . ALA A 1 119 ? -4.515 -10.049 2.487 1.00 85.56 119 ALA A N 1
ATOM 880 C CA . ALA A 1 119 ? -5.573 -10.021 3.492 1.00 85.56 119 ALA A CA 1
ATOM 881 C C . ALA A 1 119 ? -5.917 -8.572 3.847 1.00 85.56 119 ALA A C 1
ATOM 883 O O . ALA A 1 119 ? -5.032 -7.764 4.121 1.00 85.56 119 ALA A O 1
ATOM 884 N N . SER A 1 120 ? -7.211 -8.240 3.840 1.00 85.25 120 SER A N 1
ATOM 885 C CA . SER A 1 120 ? -7.712 -6.908 4.221 1.00 85.25 120 SER A CA 1
ATOM 886 C C . SER A 1 120 ? -7.056 -5.743 3.460 1.00 85.25 120 SER A C 1
ATOM 888 O O . SER A 1 120 ? -6.784 -4.696 4.037 1.00 85.25 120 SER A O 1
ATOM 890 N N . GLY A 1 121 ? -6.763 -5.930 2.168 1.00 87.75 121 GLY A N 1
ATOM 891 C CA . GLY A 1 121 ? -6.106 -4.913 1.334 1.00 87.75 121 GLY A CA 1
ATOM 892 C C . GLY A 1 121 ? -4.588 -4.807 1.523 1.00 87.75 121 GLY A C 1
ATOM 893 O O . GLY A 1 121 ? -3.956 -3.998 0.845 1.00 87.75 121 GLY A O 1
ATOM 894 N N . GLN A 1 122 ? -3.984 -5.648 2.364 1.00 91.75 122 GLN A N 1
ATOM 895 C CA . GLN A 1 122 ? -2.545 -5.675 2.626 1.00 91.75 122 GLN A CA 1
ATOM 896 C C . GLN A 1 122 ? -1.902 -6.977 2.158 1.00 91.75 122 GLN A C 1
ATOM 898 O O . GLN A 1 122 ? -2.485 -8.053 2.285 1.00 91.75 122 GLN A O 1
ATOM 903 N N . ILE A 1 123 ? -0.667 -6.883 1.680 1.00 93.12 123 ILE A N 1
ATOM 904 C CA . ILE A 1 123 ? 0.214 -8.018 1.429 1.00 93.12 123 ILE A CA 1
ATOM 905 C C . ILE A 1 123 ? 1.055 -8.276 2.678 1.00 93.12 123 ILE A C 1
ATOM 907 O O . ILE A 1 123 ? 1.610 -7.347 3.267 1.00 93.12 123 ILE A O 1
ATOM 911 N N . ARG A 1 124 ? 1.139 -9.546 3.079 1.00 93.56 124 ARG A N 1
ATOM 912 C CA . ARG A 1 124 ? 1.939 -10.038 4.210 1.00 93.56 124 ARG A CA 1
ATOM 913 C C . ARG A 1 124 ? 2.629 -11.349 3.847 1.00 93.56 124 ARG A C 1
ATOM 915 O O . ARG A 1 124 ? 2.237 -12.009 2.884 1.00 93.56 124 ARG A O 1
ATOM 922 N N . LEU A 1 125 ? 3.622 -11.750 4.638 1.00 90.75 125 LEU A N 1
ATOM 923 C CA . LEU A 1 125 ? 4.189 -13.098 4.550 1.00 90.75 125 LEU A CA 1
ATOM 924 C C . LEU A 1 125 ? 3.173 -14.138 5.027 1.00 90.75 125 LEU A C 1
ATOM 926 O O . LEU A 1 125 ? 2.490 -13.948 6.035 1.00 90.75 125 LEU A O 1
ATOM 930 N N . SER A 1 126 ? 3.101 -15.251 4.309 1.00 85.81 126 SER A N 1
ATOM 931 C CA . SER A 1 126 ? 2.283 -16.388 4.697 1.00 85.81 126 SER A CA 1
ATOM 932 C C . SER A 1 126 ? 2.828 -17.051 5.968 1.00 85.81 126 SER A C 1
ATOM 934 O O . SER A 1 126 ? 4.033 -17.314 6.048 1.00 85.81 126 SER A O 1
ATOM 936 N N . PRO A 1 127 ? 1.980 -17.390 6.957 1.00 72.44 127 PRO A N 1
ATOM 937 C CA . PRO A 1 127 ? 2.413 -18.108 8.150 1.00 72.44 127 PRO A CA 1
ATOM 938 C C . PRO A 1 127 ? 2.934 -19.521 7.841 1.00 72.44 127 PRO A C 1
ATOM 940 O O . PRO A 1 127 ? 3.747 -20.042 8.602 1.00 72.44 127 PRO A O 1
ATOM 943 N N . THR A 1 128 ? 2.550 -20.128 6.710 1.00 60.84 128 THR A N 1
ATOM 944 C CA . THR A 1 128 ? 3.072 -21.439 6.285 1.00 60.84 128 THR A CA 1
ATOM 945 C C . THR A 1 128 ? 4.488 -21.368 5.710 1.00 60.84 128 THR A C 1
ATOM 947 O O . THR A 1 128 ? 5.174 -22.384 5.678 1.00 60.84 128 THR A O 1
ATOM 950 N N . ALA A 1 129 ? 4.995 -20.183 5.347 1.00 54.09 129 ALA A N 1
ATOM 951 C CA . ALA A 1 129 ? 6.350 -20.025 4.811 1.00 54.09 129 ALA A CA 1
ATOM 952 C C . ALA A 1 129 ? 7.465 -20.288 5.851 1.00 54.09 129 ALA A C 1
ATOM 954 O O . ALA A 1 129 ? 8.632 -20.408 5.478 1.00 54.09 129 ALA A O 1
ATOM 955 N N . LYS A 1 130 ? 7.120 -20.393 7.146 1.00 47.47 130 LYS A N 1
ATOM 956 C CA . LYS A 1 130 ? 8.048 -20.737 8.242 1.00 47.47 130 LYS A CA 1
ATOM 957 C C . LYS A 1 130 ? 7.983 -22.197 8.703 1.00 47.47 130 LYS A C 1
ATOM 959 O O . LYS A 1 130 ? 8.845 -22.603 9.479 1.00 47.47 130 LYS A O 1
ATOM 964 N N . ALA A 1 131 ? 7.012 -22.984 8.244 1.00 43.94 131 ALA A N 1
ATOM 965 C CA . ALA A 1 131 ? 6.930 -24.399 8.585 1.00 43.94 131 ALA A CA 1
ATOM 966 C C . ALA A 1 131 ? 7.732 -25.208 7.558 1.00 43.94 131 ALA A C 1
ATOM 968 O O . ALA A 1 131 ? 7.213 -25.642 6.531 1.00 43.94 131 ALA A O 1
ATOM 969 N N . GLY A 1 132 ? 9.027 -25.393 7.833 1.00 41.53 132 GLY A N 1
ATOM 970 C CA . GLY A 1 132 ? 9.742 -26.542 7.278 1.00 41.53 132 GLY A CA 1
ATOM 971 C C . GLY A 1 132 ? 8.977 -27.829 7.624 1.00 41.53 132 GLY A C 1
ATOM 972 O O . GLY A 1 132 ? 8.268 -27.842 8.632 1.00 41.53 132 GLY A O 1
ATOM 973 N N . PRO A 1 133 ? 9.061 -28.879 6.792 1.00 44.47 133 PRO A N 1
ATOM 974 C CA . PRO A 1 133 ? 8.246 -30.075 6.966 1.00 44.47 133 PRO A CA 1
ATOM 975 C C . PRO A 1 133 ? 8.467 -30.655 8.367 1.00 44.47 133 PRO A C 1
ATOM 977 O O . PRO A 1 133 ? 9.595 -31.005 8.723 1.00 44.47 133 PRO A O 1
ATOM 980 N N . GLU A 1 134 ? 7.399 -30.722 9.169 1.00 43.59 134 GLU A N 1
ATOM 981 C CA . GLU A 1 134 ? 7.385 -31.526 10.389 1.00 43.59 134 GLU A CA 1
ATOM 982 C C . GLU A 1 134 ? 7.770 -32.963 10.009 1.00 43.59 134 GLU A C 1
ATOM 984 O O . GLU A 1 134 ? 7.226 -33.501 9.038 1.00 43.59 134 GLU A O 1
ATOM 989 N N . PRO A 1 135 ? 8.711 -33.602 10.723 1.00 47.44 135 PRO A N 1
ATOM 990 C CA . PRO A 1 135 ? 9.009 -34.997 10.476 1.00 47.44 135 PRO A CA 1
ATOM 991 C C . PRO A 1 135 ? 7.784 -35.822 10.875 1.00 47.44 135 PRO A C 1
ATOM 993 O O . PRO A 1 135 ? 7.345 -35.777 12.026 1.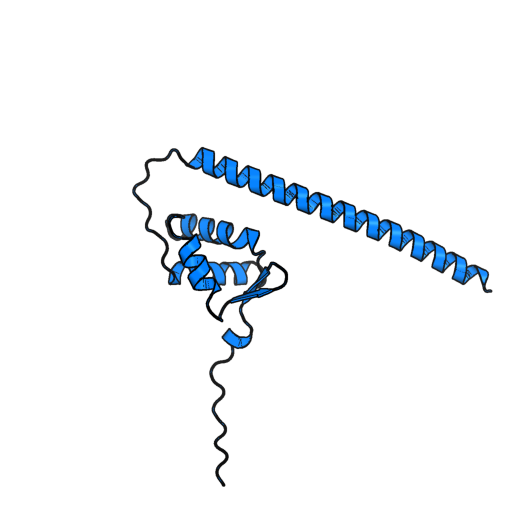00 47.44 135 PRO A O 1
ATOM 996 N N . GLU A 1 136 ? 7.243 -36.572 9.912 1.00 44.81 136 GLU A N 1
ATOM 997 C CA . GLU A 1 136 ? 6.274 -37.638 10.146 1.00 44.81 136 GLU A CA 1
ATOM 998 C C . GLU A 1 136 ? 6.740 -38.488 11.332 1.00 44.81 136 GLU A C 1
ATOM 1000 O O . GLU A 1 136 ? 7.740 -39.206 11.265 1.00 44.81 136 GLU A O 1
ATOM 1005 N N . ALA A 1 137 ? 6.003 -38.408 12.437 1.00 45.88 137 ALA A N 1
ATOM 1006 C CA . ALA A 1 137 ? 6.133 -39.357 13.521 1.00 45.88 137 ALA A CA 1
ATOM 1007 C C . ALA A 1 137 ? 5.620 -40.711 13.015 1.00 45.88 137 ALA A C 1
ATOM 1009 O O . ALA A 1 137 ? 4.430 -41.019 13.089 1.00 45.88 137 ALA A O 1
ATOM 1010 N N . THR A 1 138 ? 6.535 -41.522 12.480 1.00 46.56 138 THR A N 1
ATOM 1011 C CA . THR A 1 138 ? 6.330 -42.950 12.236 1.00 46.56 138 THR A CA 1
ATOM 1012 C C . THR A 1 138 ? 5.864 -43.604 13.529 1.00 46.56 138 THR A C 1
ATOM 1014 O O . THR A 1 138 ? 6.639 -43.835 14.457 1.00 46.56 138 THR A O 1
ATOM 1017 N N . LYS A 1 139 ? 4.569 -43.901 13.587 1.00 45.94 139 LYS A N 1
ATOM 1018 C CA . LYS A 1 139 ? 3.971 -44.760 14.598 1.00 45.94 139 LYS A CA 1
ATOM 1019 C C . LYS A 1 139 ? 4.299 -46.198 14.201 1.00 45.94 139 LYS A C 1
ATOM 1021 O O . LYS A 1 139 ? 3.627 -46.771 13.349 1.00 45.94 139 LYS A O 1
ATOM 1026 N N . ALA A 1 140 ? 5.380 -46.736 14.759 1.00 50.00 140 ALA A N 1
ATOM 1027 C CA . ALA A 1 140 ? 5.678 -48.158 14.681 1.00 50.00 140 ALA A CA 1
ATOM 1028 C C . ALA A 1 140 ? 4.941 -48.888 15.811 1.00 50.00 140 ALA A C 1
ATOM 1030 O O . ALA A 1 140 ? 4.953 -48.454 16.964 1.00 50.00 140 ALA A O 1
ATOM 1031 N N . THR A 1 141 ? 4.257 -49.936 15.373 1.00 50.91 141 THR A N 1
ATOM 1032 C CA . THR A 1 141 ? 3.435 -50.932 16.059 1.00 50.91 141 THR A CA 1
ATOM 1033 C C . THR A 1 141 ? 4.116 -51.603 17.244 1.00 50.91 141 THR A C 1
ATOM 1035 O O . THR A 1 141 ? 5.335 -51.866 17.149 1.00 50.91 141 THR A O 1
#

Organism: NCBI:txid2528000

Radius of gyration: 23.88 Å; chains: 1; bounding box: 51×65×66 Å

Sequence (141 aa):
MKTSLETIRNGLTAQLADLERDLQAAEARVNELKSTRRQVVAAIRALGGQGSESPKPAPKKAQVRMAVRDLLDSNGGAIDTDDLEGLVADKLANEQGCSAMGLALRMREVLATDEFIAASGQIRLSPTAKAGPEPEATKAT